Protein AF-A0A2J0MUP8-F1 (afdb_monomer)

pLDDT: mean 80.24, std 12.91, range [43.38, 95.94]

Secondary structure (DSSP, 8-state):
-------HHHHHHHHHHHHHHHHHHHHHHHHHS-TTSHHHHHHHHHS--EEEEETTTEEEEHHHHHHHHHHHHHHHHHS--GGGT----TTSHHHHHHHHHHHHHHHHHHHHHHHHHHHHHHTT----HHHHHHHHHHHHHHHHTTSS-TTHHHHHHHHHHT--HHHHHHH-

Nearest PDB structures (foldseek):
  6yld-assembly1_A  TM=3.021E-01  e=6.131E+00  Trichoplax sp. H2
  3k1s-assembly1_A  TM=3.028E-01  e=6.842E+00  Bacillus anthracis

Foldseek 3Di:
DDDDPDDVVNVVVVVVVVVVCVVVVLLCCPVVHDPPDPVNLVVQVVDFDAPDADVNPDGDGPNNLVLQLLLVLLLLQVPCCVVVPRRQDCVDPVNVVVSVVVSVVSVVVVVVVSVVVVVCVVVVNDQDPVNLVVVLVVVLVVVCVVPVDSVVVLVVSCSSRVHDSVVVSVVD

Mean predicted aligned error: 9.93 Å

Sequence (172 aa):
MKKINIQPKILITGLLVSLAVYLVFSAILVYGFSLENNWLKASVKNIPYPAALINFYHPITFSELQKNLNSVKSFYENQDFSDSGFRVDFSTQDGKKRLKIKEKYLLNKLIENRIIEILAKKRGVEATDATVSQEIEKIKSQSQLFNQEGEGELEKLSQLYGWSVPELKERV

Radius of gyration: 22.22 Å; Cα contacts (8 Å, |Δi|>4): 112; chains: 1; bounding box: 54×37×71 Å

Structure (mmCIF, N/CA/C/O backbone):
data_AF-A0A2J0MUP8-F1
#
_entry.id   AF-A0A2J0MUP8-F1
#
loop_
_atom_site.group_PDB
_atom_site.id
_atom_site.type_symbol
_atom_site.label_atom_id
_atom_site.label_alt_id
_atom_site.label_comp_id
_atom_site.label_asym_id
_atom_site.label_entity_id
_atom_site.label_seq_id
_atom_site.pdbx_PDB_ins_code
_atom_site.Cartn_x
_atom_site.Cartn_y
_atom_site.Cartn_z
_atom_site.occupancy
_atom_site.B_iso_or_equiv
_atom_site.auth_seq_id
_atom_site.auth_comp_id
_atom_site.auth_asym_id
_atom_site.auth_atom_id
_atom_site.pdbx_PDB_model_num
ATOM 1 N N . MET A 1 1 ? 28.378 22.762 -42.603 1.00 47.09 1 MET A N 1
ATOM 2 C CA . MET A 1 1 ? 27.545 22.098 -41.571 1.00 47.09 1 MET A CA 1
ATOM 3 C C . MET A 1 1 ? 26.640 21.079 -42.256 1.00 47.09 1 MET A C 1
ATOM 5 O O . MET A 1 1 ? 25.875 21.461 -43.130 1.00 47.09 1 MET A O 1
ATOM 9 N N . LYS A 1 2 ? 26.787 19.783 -41.954 1.00 51.94 2 LYS A N 1
ATOM 10 C CA . LYS A 1 2 ? 26.076 18.691 -42.645 1.00 51.94 2 LYS A CA 1
ATOM 11 C C . LYS A 1 2 ? 24.693 18.513 -41.999 1.00 51.94 2 LYS A C 1
ATOM 13 O O . LYS A 1 2 ? 24.622 18.115 -40.842 1.00 51.94 2 LYS A O 1
ATOM 18 N N . LYS A 1 3 ? 23.605 18.847 -42.707 1.00 58.53 3 LYS A N 1
ATOM 19 C CA . LYS A 1 3 ? 22.232 18.596 -42.229 1.00 58.53 3 LYS A CA 1
ATOM 20 C C . LYS A 1 3 ? 21.981 17.088 -42.246 1.00 58.53 3 LYS A C 1
ATOM 22 O O . LYS A 1 3 ? 21.918 16.484 -43.314 1.00 58.53 3 LYS A O 1
ATOM 27 N N . ILE A 1 4 ? 21.881 16.480 -41.068 1.00 73.38 4 ILE A N 1
ATOM 28 C CA . ILE A 1 4 ? 21.510 15.072 -40.928 1.00 73.38 4 ILE A CA 1
ATOM 29 C C . ILE A 1 4 ? 20.005 14.983 -41.187 1.00 73.38 4 ILE A C 1
ATOM 31 O O . ILE A 1 4 ? 19.208 15.503 -40.410 1.00 73.38 4 ILE A O 1
ATOM 35 N N . ASN A 1 5 ? 19.618 14.363 -42.300 1.00 72.00 5 ASN A N 1
ATOM 36 C CA . ASN A 1 5 ? 18.217 14.123 -42.628 1.00 72.00 5 ASN A CA 1
ATOM 37 C C . ASN A 1 5 ? 17.754 12.861 -41.885 1.00 72.00 5 ASN A C 1
ATOM 39 O O . ASN A 1 5 ? 17.881 11.747 -42.395 1.00 72.00 5 ASN A O 1
ATOM 43 N N . ILE A 1 6 ? 17.328 13.018 -40.630 1.00 75.31 6 ILE A N 1
ATOM 44 C CA . ILE A 1 6 ? 16.864 11.893 -39.814 1.00 75.31 6 ILE A CA 1
ATOM 45 C C . ILE A 1 6 ? 15.457 11.518 -40.277 1.00 75.31 6 ILE A C 1
ATOM 47 O O . ILE A 1 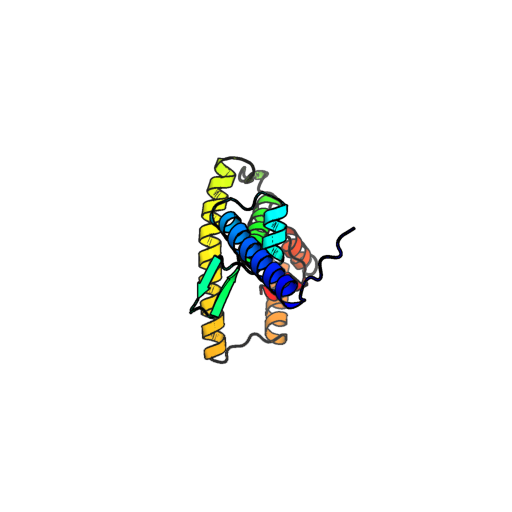6 ? 14.527 12.317 -40.181 1.00 75.31 6 ILE A O 1
ATOM 51 N N . GLN A 1 7 ? 15.291 10.289 -40.769 1.00 79.69 7 GLN A N 1
ATOM 52 C CA . GLN A 1 7 ? 13.970 9.784 -41.129 1.00 79.69 7 GLN A CA 1
ATOM 53 C C . GLN A 1 7 ? 13.091 9.686 -39.870 1.00 79.69 7 GLN A C 1
ATOM 55 O O . GLN A 1 7 ? 13.551 9.155 -38.855 1.00 79.69 7 GLN A O 1
ATOM 60 N N . PRO A 1 8 ? 11.812 10.099 -39.919 1.00 80.69 8 PRO A N 1
ATOM 61 C CA . PRO A 1 8 ? 10.927 10.093 -38.750 1.00 80.69 8 PRO A CA 1
ATOM 62 C C . PRO A 1 8 ? 10.778 8.698 -38.119 1.00 80.69 8 PRO A C 1
ATOM 64 O O . PRO A 1 8 ? 10.637 8.576 -36.906 1.00 80.69 8 PRO A O 1
ATOM 67 N N . LYS A 1 9 ? 10.918 7.628 -38.914 1.00 84.12 9 LYS A N 1
ATOM 68 C CA . LYS A 1 9 ? 10.934 6.237 -38.430 1.00 84.12 9 LYS A CA 1
ATOM 69 C C . LYS A 1 9 ? 12.082 5.950 -37.453 1.00 84.12 9 LYS A C 1
ATOM 71 O O . LYS A 1 9 ? 11.885 5.210 -36.493 1.00 84.12 9 LYS A O 1
ATOM 76 N N . ILE A 1 10 ? 13.257 6.544 -37.667 1.00 87.50 10 ILE A N 1
ATOM 77 C CA . ILE A 1 10 ? 14.431 6.364 -36.798 1.00 87.50 10 ILE A CA 1
ATOM 78 C C . ILE A 1 10 ? 14.193 7.054 -35.450 1.00 87.50 10 ILE A C 1
ATOM 80 O O . ILE A 1 10 ? 14.509 6.481 -34.412 1.00 87.50 10 ILE A O 1
ATOM 84 N N . LEU A 1 11 ? 13.563 8.234 -35.454 1.00 86.38 11 LEU A N 1
ATOM 85 C CA . LEU A 1 11 ? 13.192 8.947 -34.226 1.00 86.38 11 LEU A CA 1
ATOM 86 C C . LEU A 1 11 ? 12.162 8.164 -33.403 1.00 86.38 11 LEU A C 1
ATOM 88 O O . LEU A 1 11 ? 12.350 7.987 -32.203 1.00 86.38 11 LEU A O 1
ATOM 92 N N . ILE A 1 12 ? 11.113 7.643 -34.049 1.00 89.88 12 ILE A N 1
ATOM 93 C CA . ILE A 1 12 ? 10.072 6.848 -33.376 1.00 89.88 12 ILE A CA 1
ATOM 94 C C . ILE A 1 12 ? 10.666 5.563 -32.792 1.00 89.88 12 ILE A C 1
ATOM 96 O O . ILE A 1 12 ? 10.404 5.226 -31.639 1.00 89.88 12 ILE A O 1
ATOM 100 N N . THR A 1 13 ? 11.500 4.863 -33.564 1.00 90.94 13 THR A N 1
ATOM 101 C CA . THR A 1 13 ? 12.142 3.623 -33.102 1.00 90.94 13 THR A CA 1
ATOM 102 C C . THR A 1 13 ? 13.085 3.902 -31.933 1.00 90.94 13 THR A C 1
ATOM 104 O O . THR A 1 13 ? 13.043 3.194 -30.931 1.00 90.94 13 THR A O 1
ATOM 107 N N . GLY A 1 14 ? 13.886 4.970 -32.013 1.00 92.38 14 GLY A N 1
ATOM 108 C CA . GLY A 1 14 ? 14.758 5.394 -30.919 1.00 92.38 14 GLY A CA 1
ATOM 109 C C . GLY A 1 14 ? 13.984 5.732 -29.642 1.00 92.38 14 GLY A C 1
ATOM 110 O O . GLY A 1 14 ? 14.379 5.303 -28.559 1.00 92.38 14 GLY A O 1
ATOM 111 N N . LEU A 1 15 ? 12.849 6.427 -29.766 1.00 92.69 15 LEU A N 1
ATOM 112 C CA . LEU A 1 15 ? 11.976 6.745 -28.635 1.00 92.69 15 LEU A CA 1
ATOM 113 C C . LEU A 1 15 ? 11.392 5.479 -27.990 1.00 92.69 15 LEU A C 1
ATOM 115 O O . LEU A 1 15 ? 11.433 5.346 -26.769 1.00 92.69 15 LEU A O 1
ATOM 119 N N . LEU A 1 16 ? 10.895 4.532 -28.793 1.00 92.69 16 LEU A N 1
ATOM 120 C CA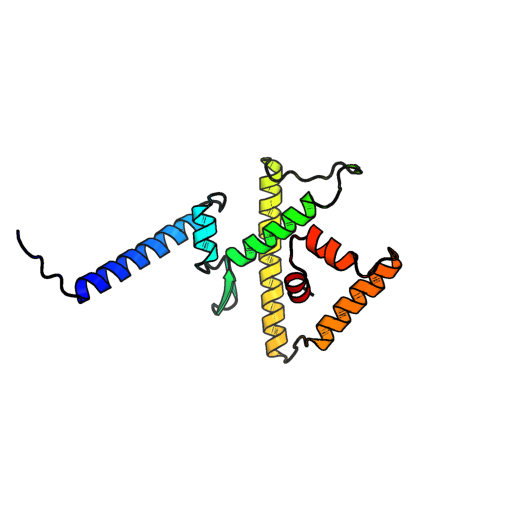 . LEU A 1 16 ? 10.345 3.266 -28.295 1.00 92.69 16 LEU A CA 1
ATOM 121 C C . LEU A 1 16 ? 11.400 2.422 -27.574 1.00 92.69 16 LEU A C 1
ATOM 123 O O . LEU A 1 16 ? 11.128 1.891 -26.499 1.00 92.69 16 LEU A O 1
ATOM 127 N N . VAL A 1 17 ? 12.611 2.327 -28.130 1.00 94.62 17 VAL A N 1
ATOM 128 C CA . VAL A 1 17 ? 13.721 1.603 -27.493 1.00 94.62 17 VAL A CA 1
ATOM 129 C C . VAL A 1 17 ? 14.118 2.277 -26.181 1.00 94.62 17 VAL A C 1
ATOM 131 O O . VAL A 1 17 ? 14.269 1.598 -25.170 1.00 94.62 17 VAL A O 1
ATOM 134 N N . SER A 1 18 ? 14.231 3.608 -26.163 1.00 92.31 18 SER A N 1
ATOM 135 C CA . SER A 1 18 ? 14.539 4.358 -24.942 1.00 92.31 18 SER A CA 1
ATOM 136 C C . SER A 1 18 ? 13.478 4.145 -23.857 1.00 92.31 18 SER A C 1
ATOM 138 O O . SER A 1 18 ? 13.828 3.896 -22.702 1.00 92.31 18 SER A O 1
ATOM 140 N N . LEU A 1 19 ? 12.196 4.159 -24.231 1.00 91.50 19 LEU A N 1
ATOM 141 C CA . LEU A 1 19 ? 11.092 3.879 -23.317 1.00 91.50 19 LEU A CA 1
ATOM 142 C C . LEU A 1 19 ? 11.155 2.444 -22.776 1.00 91.50 19 LEU A C 1
ATOM 144 O O . LEU A 1 19 ? 11.023 2.242 -21.572 1.00 91.50 19 LEU A O 1
ATOM 148 N N . ALA A 1 20 ? 11.406 1.452 -23.633 1.00 91.38 20 ALA A N 1
ATOM 149 C CA . ALA A 1 20 ? 11.533 0.058 -23.216 1.00 91.38 20 ALA A CA 1
ATOM 150 C C . ALA A 1 20 ? 12.697 -0.142 -22.230 1.00 91.38 20 ALA A C 1
ATOM 152 O O . ALA A 1 20 ? 12.525 -0.783 -21.194 1.00 91.38 20 ALA A O 1
ATOM 153 N N . VAL A 1 21 ? 13.858 0.463 -22.505 1.00 92.81 21 VAL A N 1
ATOM 154 C CA . VAL A 1 21 ? 15.015 0.436 -21.597 1.00 92.81 21 VAL A CA 1
ATOM 155 C C . VAL A 1 21 ? 14.666 1.078 -20.256 1.00 92.81 21 VAL A C 1
ATOM 157 O O . VAL A 1 21 ? 14.981 0.508 -19.214 1.00 92.81 21 VAL A O 1
ATOM 160 N N . TYR A 1 22 ? 13.974 2.220 -20.258 1.00 88.62 22 TYR A N 1
ATOM 161 C CA . TYR A 1 22 ? 13.533 2.882 -19.030 1.00 88.62 22 TYR A CA 1
ATOM 162 C C . TYR A 1 22 ? 12.577 2.007 -18.202 1.00 88.62 22 TYR A C 1
ATOM 164 O O . TYR A 1 22 ? 12.744 1.905 -16.984 1.00 88.62 22 TYR A O 1
ATOM 172 N N . LEU A 1 23 ? 11.615 1.332 -18.840 1.00 88.94 23 LEU A N 1
ATOM 173 C CA . LEU A 1 23 ? 10.684 0.423 -18.162 1.00 88.94 23 LEU A CA 1
ATOM 174 C C . LEU A 1 23 ? 11.403 -0.785 -17.550 1.00 88.94 23 LEU A C 1
ATOM 176 O O . LEU A 1 23 ? 11.179 -1.104 -16.386 1.00 88.94 23 LEU A O 1
ATOM 180 N N . VAL A 1 24 ? 12.309 -1.425 -18.294 1.00 88.44 24 VAL A N 1
ATOM 181 C CA . VAL A 1 24 ? 13.091 -2.565 -17.784 1.00 88.44 24 VAL A CA 1
ATOM 182 C C . VAL A 1 24 ? 13.998 -2.128 -16.635 1.00 88.44 24 VAL A C 1
ATOM 184 O O . VAL A 1 24 ? 14.029 -2.772 -15.588 1.00 88.44 24 VAL A O 1
ATOM 187 N N . PHE A 1 25 ? 14.706 -1.011 -16.798 1.00 87.94 25 PHE A N 1
ATOM 188 C CA . PHE A 1 25 ? 15.602 -0.485 -15.775 1.00 87.94 25 PHE A CA 1
ATOM 189 C C . PHE A 1 25 ? 14.851 -0.116 -14.490 1.00 87.94 25 PHE A C 1
ATOM 191 O O . PHE A 1 25 ? 15.264 -0.497 -13.396 1.00 87.94 25 PHE A O 1
ATOM 198 N N . SER A 1 26 ? 13.718 0.580 -14.606 1.00 84.00 26 SER A N 1
ATOM 199 C CA . SER A 1 26 ? 12.905 0.927 -13.439 1.00 84.00 26 SER A CA 1
ATOM 200 C C . SER A 1 26 ? 12.255 -0.301 -12.800 1.00 84.00 26 SER A C 1
ATOM 202 O O . SER A 1 26 ? 12.243 -0.376 -11.576 1.00 84.00 26 SER A O 1
ATOM 204 N N . ALA A 1 27 ? 11.822 -1.305 -13.572 1.00 83.56 27 ALA A N 1
ATOM 205 C CA . ALA A 1 27 ? 11.365 -2.578 -13.019 1.00 83.56 27 ALA A CA 1
ATOM 206 C C . ALA A 1 27 ? 12.461 -3.251 -12.176 1.00 83.56 27 ALA A C 1
ATOM 208 O O . ALA A 1 27 ? 12.217 -3.575 -11.016 1.00 83.56 27 ALA A O 1
ATOM 209 N N . ILE A 1 28 ? 13.686 -3.389 -12.702 1.00 85.44 28 ILE A N 1
ATOM 210 C CA . ILE A 1 28 ? 14.820 -3.970 -11.956 1.00 85.44 28 ILE A CA 1
ATOM 211 C C . ILE A 1 28 ? 15.019 -3.251 -10.621 1.00 85.44 28 ILE A C 1
ATOM 213 O O . ILE A 1 28 ? 15.202 -3.896 -9.591 1.00 85.44 28 ILE A O 1
ATOM 217 N N . LEU A 1 29 ? 14.945 -1.922 -10.619 1.00 84.25 29 LEU A N 1
ATOM 218 C CA . LEU A 1 29 ? 15.112 -1.151 -9.395 1.00 84.25 29 LEU A CA 1
ATOM 219 C C . LEU A 1 29 ? 13.945 -1.315 -8.414 1.00 84.25 29 LEU A C 1
ATOM 221 O O . LEU A 1 29 ? 14.183 -1.362 -7.212 1.00 84.25 29 LEU A O 1
ATOM 225 N N . VAL A 1 30 ? 12.709 -1.443 -8.897 1.00 83.06 30 VAL A N 1
ATOM 226 C CA . VAL A 1 30 ? 11.524 -1.663 -8.050 1.00 83.06 30 VAL A CA 1
ATOM 227 C C . VAL A 1 30 ? 11.549 -3.037 -7.378 1.00 83.06 30 VAL A C 1
ATOM 229 O O . VAL A 1 30 ? 11.224 -3.134 -6.198 1.00 83.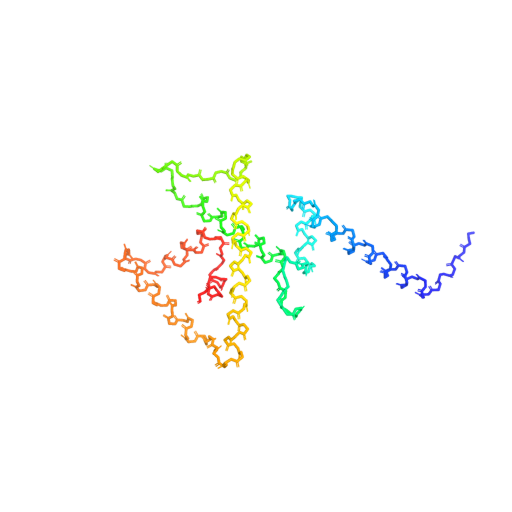06 30 VAL A O 1
ATOM 232 N N . TYR A 1 31 ? 11.944 -4.092 -8.097 1.00 83.06 31 TYR A N 1
ATOM 233 C CA . TYR A 1 31 ? 11.983 -5.453 -7.543 1.00 83.06 31 TYR A CA 1
ATOM 234 C C . TYR A 1 31 ? 13.283 -5.766 -6.790 1.00 83.06 31 TYR A C 1
ATOM 236 O O . TYR A 1 31 ? 13.277 -6.591 -5.878 1.00 83.06 31 TYR A O 1
ATOM 244 N N . GLY A 1 32 ? 14.397 -5.140 -7.175 1.00 77.69 32 GLY A N 1
ATOM 245 C CA . GLY A 1 32 ? 15.720 -5.405 -6.607 1.00 77.69 32 GLY A CA 1
ATOM 246 C C . GLY A 1 32 ? 16.094 -4.521 -5.418 1.00 77.69 32 GLY A C 1
ATOM 247 O O . GLY A 1 32 ? 16.902 -4.938 -4.590 1.00 77.69 32 GLY A O 1
ATOM 248 N N . PHE A 1 33 ? 15.523 -3.316 -5.305 1.00 75.19 33 PHE A N 1
ATOM 249 C CA . PHE A 1 33 ? 15.892 -2.341 -4.276 1.00 75.19 33 PHE A CA 1
ATOM 250 C C . PHE A 1 33 ? 14.680 -1.851 -3.482 1.00 75.19 33 PHE A C 1
ATOM 252 O O . PHE A 1 33 ? 13.546 -1.824 -3.955 1.00 75.19 33 PHE A O 1
ATOM 259 N N . SER A 1 34 ? 14.917 -1.437 -2.236 1.00 66.69 34 SER A N 1
ATOM 260 C CA . SER A 1 34 ? 13.882 -0.828 -1.407 1.00 66.69 34 SER A CA 1
ATOM 261 C C . SER A 1 34 ? 13.455 0.531 -1.976 1.00 66.69 34 SER A C 1
ATOM 263 O O . SER A 1 34 ? 14.279 1.356 -2.374 1.00 66.69 34 SER A O 1
ATOM 265 N N . LEU A 1 35 ? 12.145 0.804 -1.958 1.00 66.50 35 LEU A N 1
ATOM 266 C CA . LEU A 1 35 ? 11.537 2.064 -2.412 1.00 66.50 35 LEU A CA 1
ATOM 267 C C . LEU A 1 35 ? 11.833 3.260 -1.481 1.00 66.50 35 LEU A C 1
ATOM 269 O O . LEU A 1 35 ? 10.986 4.133 -1.310 1.00 66.50 35 LEU A O 1
ATOM 273 N N . GLU A 1 36 ? 12.998 3.318 -0.832 1.00 67.06 36 GLU A N 1
ATOM 274 C CA . GLU A 1 36 ? 13.369 4.446 0.034 1.00 67.06 36 GLU A CA 1
ATOM 275 C C . GLU A 1 36 ? 13.677 5.708 -0.799 1.00 67.06 36 GLU A C 1
ATOM 277 O O . GLU A 1 36 ? 13.352 6.819 -0.376 1.00 67.06 36 GLU A O 1
ATOM 282 N N . ASN A 1 37 ? 14.173 5.534 -2.029 1.00 68.69 37 ASN A N 1
ATOM 283 C CA . ASN A 1 37 ? 14.552 6.613 -2.943 1.00 68.69 37 ASN A CA 1
ATOM 284 C C . ASN A 1 37 ? 13.345 7.352 -3.552 1.00 68.69 37 ASN A C 1
ATOM 286 O O . ASN A 1 37 ? 12.454 6.745 -4.150 1.00 68.69 37 ASN A O 1
ATOM 290 N N . ASN A 1 38 ? 13.360 8.689 -3.500 1.00 73.00 38 ASN A N 1
ATOM 291 C CA . ASN A 1 38 ? 12.261 9.537 -3.988 1.00 73.00 38 ASN A CA 1
ATOM 292 C C . ASN A 1 38 ? 11.975 9.382 -5.494 1.00 73.00 38 ASN A C 1
ATOM 294 O O . ASN A 1 38 ? 10.814 9.397 -5.899 1.00 73.00 38 ASN A O 1
ATOM 298 N N . TRP A 1 39 ? 13.003 9.173 -6.324 1.00 69.06 39 TRP A N 1
ATOM 299 C CA . TRP A 1 39 ? 12.830 8.944 -7.767 1.00 69.06 39 TRP A CA 1
ATOM 300 C C . TRP A 1 39 ? 12.128 7.610 -8.078 1.00 69.06 39 TRP A C 1
ATOM 302 O O . TRP A 1 39 ? 11.273 7.537 -8.964 1.00 69.06 39 TRP A O 1
ATOM 312 N N . LEU A 1 40 ? 12.427 6.565 -7.300 1.00 73.31 40 LEU A N 1
ATOM 313 C CA . LEU A 1 40 ? 11.765 5.262 -7.400 1.00 73.31 40 LEU A CA 1
ATOM 314 C C . LEU A 1 40 ? 10.294 5.357 -6.983 1.00 73.31 40 LEU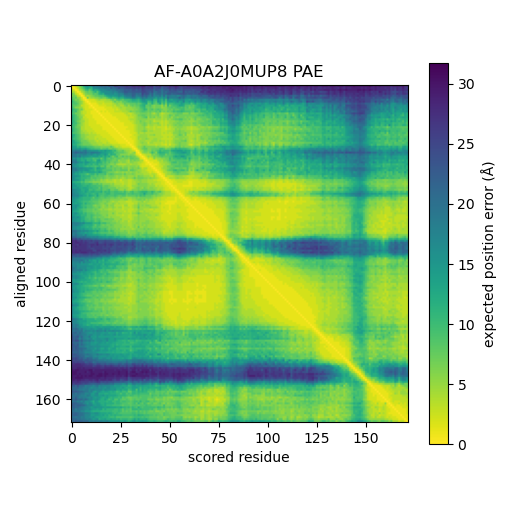 A C 1
ATOM 316 O O . LEU A 1 40 ? 9.427 4.876 -7.709 1.00 73.31 40 LEU A O 1
ATOM 320 N N . LYS A 1 41 ? 9.999 6.065 -5.885 1.00 73.75 41 LYS A N 1
ATOM 321 C CA . LYS A 1 41 ? 8.616 6.348 -5.459 1.00 73.75 41 LYS A CA 1
ATOM 322 C C . LYS A 1 41 ? 7.820 7.087 -6.540 1.00 73.75 41 LYS A C 1
ATOM 324 O O . LYS A 1 41 ? 6.678 6.729 -6.812 1.00 73.75 41 LYS A O 1
ATOM 329 N N . ALA A 1 42 ? 8.421 8.090 -7.184 1.00 75.81 42 ALA A N 1
ATOM 330 C CA . ALA A 1 42 ? 7.776 8.835 -8.267 1.00 75.81 42 ALA A CA 1
ATOM 331 C C . ALA A 1 42 ? 7.503 7.957 -9.501 1.00 75.81 42 ALA A C 1
ATOM 333 O O . ALA A 1 42 ? 6.432 8.049 -10.097 1.00 75.81 42 ALA A O 1
ATOM 334 N N . SER A 1 43 ? 8.437 7.068 -9.850 1.00 73.38 43 SER A N 1
ATOM 335 C CA . SER A 1 43 ? 8.286 6.158 -10.994 1.00 73.38 43 SER A CA 1
ATOM 336 C C . SER A 1 43 ? 7.166 5.133 -10.765 1.00 73.38 43 SER A C 1
ATOM 338 O O . SER A 1 43 ? 6.331 4.925 -11.642 1.00 73.38 43 SER A O 1
ATOM 340 N N . VAL A 1 44 ? 7.083 4.557 -9.560 1.00 76.31 44 VAL A N 1
ATOM 341 C CA . VAL A 1 44 ? 6.031 3.594 -9.168 1.00 76.31 44 VAL A CA 1
ATOM 342 C C . VAL A 1 44 ? 4.652 4.247 -9.036 1.00 76.31 44 VAL A C 1
ATOM 344 O O . VAL A 1 44 ? 3.637 3.576 -9.189 1.00 76.31 44 VAL A O 1
ATOM 347 N N . LYS A 1 45 ? 4.586 5.558 -8.779 1.00 77.75 45 LYS A N 1
ATOM 348 C CA . LYS A 1 45 ? 3.313 6.293 -8.754 1.00 77.75 45 LYS A CA 1
ATOM 349 C C . LYS A 1 45 ? 2.645 6.338 -10.132 1.00 77.75 45 LYS A C 1
ATOM 351 O O . LYS A 1 45 ? 1.425 6.262 -10.210 1.00 77.75 45 LYS A O 1
ATOM 356 N N . ASN A 1 46 ? 3.436 6.473 -11.195 1.00 79.62 46 ASN A N 1
ATOM 357 C CA . ASN A 1 46 ? 2.921 6.660 -12.554 1.00 79.62 46 ASN A CA 1
ATOM 358 C C . ASN A 1 46 ? 2.854 5.355 -13.351 1.00 79.62 46 ASN A C 1
ATOM 360 O O . ASN A 1 46 ? 2.056 5.247 -14.279 1.00 79.62 46 ASN A O 1
ATOM 364 N N . ILE A 1 47 ? 3.693 4.375 -13.011 1.00 82.75 47 ILE A N 1
ATOM 365 C CA . ILE A 1 47 ? 3.752 3.092 -13.708 1.00 82.75 47 ILE A CA 1
ATOM 366 C C . ILE A 1 47 ? 3.225 2.001 -12.771 1.00 82.75 47 ILE A C 1
ATOM 368 O O . ILE A 1 47 ? 3.827 1.766 -11.719 1.00 82.75 47 ILE A O 1
ATOM 372 N N . PRO A 1 48 ? 2.127 1.311 -13.135 1.00 82.81 48 PRO A N 1
ATOM 373 C CA . PRO A 1 48 ? 1.472 0.327 -12.280 1.00 82.81 48 PRO A CA 1
ATOM 374 C C . PRO A 1 48 ? 2.239 -1.003 -12.273 1.00 82.81 48 PRO A C 1
ATOM 376 O O . PRO A 1 48 ? 1.782 -2.012 -12.807 1.00 82.81 48 PRO A O 1
ATOM 379 N N . TYR A 1 49 ? 3.423 -1.016 -11.662 1.00 87.88 49 TYR A N 1
ATOM 380 C CA . TYR A 1 49 ? 4.195 -2.242 -11.480 1.00 87.88 49 TYR A CA 1
ATOM 381 C C . TYR A 1 49 ? 3.437 -3.220 -10.564 1.00 87.88 49 TYR A C 1
ATOM 383 O O . TYR A 1 49 ? 3.073 -2.831 -9.447 1.00 87.88 49 TYR A O 1
ATOM 391 N N . PRO A 1 50 ? 3.181 -4.470 -10.995 1.00 90.06 50 PRO A N 1
ATOM 392 C CA . PRO A 1 50 ? 2.434 -5.437 -10.196 1.00 90.06 50 PRO A CA 1
ATOM 393 C C . PRO A 1 50 ? 3.291 -6.008 -9.056 1.00 90.06 50 PRO A C 1
ATOM 395 O O . PRO A 1 50 ? 4.326 -6.617 -9.288 1.00 90.06 50 PRO A O 1
ATOM 398 N N . ALA A 1 51 ? 2.833 -5.863 -7.815 1.00 90.00 51 ALA A N 1
ATOM 399 C CA . ALA A 1 51 ? 3.377 -6.560 -6.650 1.00 90.00 51 ALA A CA 1
ATOM 400 C C . ALA A 1 51 ? 2.859 -8.007 -6.550 1.00 90.00 51 ALA A C 1
ATOM 402 O O . ALA A 1 51 ? 3.579 -8.898 -6.108 1.00 90.00 51 ALA A O 1
ATOM 403 N N . ALA A 1 52 ? 1.618 -8.246 -6.983 1.00 91.19 52 ALA A N 1
ATOM 404 C CA . ALA A 1 52 ? 1.036 -9.577 -7.134 1.00 91.19 52 ALA A CA 1
ATOM 405 C C . ALA A 1 52 ? 0.049 -9.605 -8.309 1.00 91.19 52 ALA A C 1
ATOM 407 O O . ALA A 1 52 ? -0.510 -8.576 -8.689 1.00 91.19 52 ALA A O 1
ATOM 408 N N . LEU A 1 53 ? -0.174 -10.791 -8.878 1.00 92.00 53 LEU A N 1
ATOM 409 C CA . LEU A 1 53 ? -1.104 -11.013 -9.985 1.00 92.00 53 LEU A CA 1
ATOM 410 C C . LEU A 1 53 ? -2.112 -12.098 -9.611 1.00 92.00 53 LEU A C 1
ATOM 412 O O . LEU A 1 53 ? -1.724 -13.211 -9.264 1.00 92.00 53 LEU A O 1
ATOM 416 N N . ILE A 1 54 ? -3.402 -11.785 -9.737 1.00 91.88 54 ILE A N 1
ATOM 417 C CA . ILE A 1 54 ? -4.500 -12.744 -9.571 1.00 91.88 54 ILE A CA 1
ATOM 418 C C . ILE A 1 54 ? -5.113 -12.993 -10.950 1.00 91.88 54 ILE A C 1
ATOM 420 O O . ILE A 1 54 ? -5.586 -12.061 -11.603 1.00 91.88 54 ILE A O 1
ATOM 424 N N . ASN A 1 55 ? -5.075 -14.246 -11.414 1.00 85.56 55 ASN A N 1
ATOM 425 C CA . ASN A 1 55 ? -5.562 -14.665 -12.738 1.00 85.56 55 ASN A CA 1
ATOM 426 C C . ASN A 1 55 ? -5.059 -13.787 -13.905 1.00 85.56 55 ASN A C 1
ATOM 428 O O . ASN A 1 55 ? -5.797 -13.565 -14.857 1.00 85.56 55 ASN A O 1
ATOM 432 N N . PHE A 1 56 ? -3.826 -13.268 -13.823 1.00 81.69 56 PHE A N 1
ATOM 433 C CA . PHE A 1 56 ? -3.160 -12.380 -14.800 1.00 81.69 56 PHE A CA 1
ATOM 434 C C . PHE A 1 56 ? -3.792 -10.996 -15.040 1.00 81.69 56 PHE A C 1
ATOM 436 O O . PHE A 1 56 ? -3.060 -10.053 -15.327 1.00 81.69 56 PHE A O 1
ATOM 443 N N . TYR A 1 57 ? -5.108 -10.843 -14.893 1.00 86.38 57 T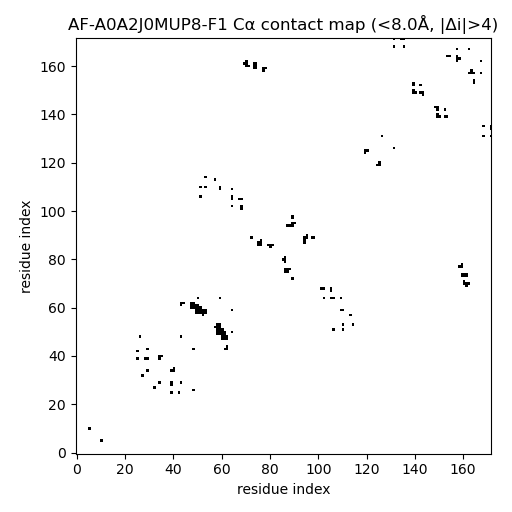YR A N 1
ATOM 444 C CA . TYR A 1 57 ? -5.834 -9.609 -15.216 1.00 86.38 57 TYR A CA 1
ATOM 445 C C . TYR A 1 57 ? -6.168 -8.738 -14.001 1.00 86.38 57 TYR A C 1
ATOM 447 O O . TYR A 1 57 ? -6.618 -7.606 -14.165 1.00 86.38 57 TYR A O 1
ATOM 455 N N . HIS A 1 58 ? -5.932 -9.231 -12.784 1.00 89.62 58 HIS A N 1
ATOM 456 C CA . HIS A 1 58 ? -6.196 -8.486 -11.555 1.00 89.62 58 HIS A CA 1
ATOM 457 C C . HIS A 1 58 ? -4.890 -8.251 -10.784 1.00 89.62 58 HIS A C 1
ATOM 459 O O . HIS A 1 58 ? -4.575 -8.999 -9.853 1.00 89.62 58 HIS A O 1
ATOM 465 N N . PRO A 1 59 ? -4.092 -7.244 -11.184 1.00 92.38 59 PRO A N 1
ATOM 466 C CA . PRO A 1 59 ? -2.872 -6.892 -10.479 1.00 92.38 59 PRO A CA 1
ATOM 467 C C . PRO A 1 59 ? -3.178 -6.167 -9.168 1.00 92.38 59 PRO A C 1
ATOM 469 O O . PRO A 1 59 ? -4.067 -5.315 -9.095 1.00 92.38 59 PRO A O 1
ATOM 472 N N . ILE A 1 60 ? -2.373 -6.461 -8.154 1.00 92.56 60 ILE A N 1
ATOM 473 C CA . ILE A 1 60 ? -2.165 -5.591 -6.995 1.00 92.56 60 ILE A CA 1
ATOM 474 C C . ILE A 1 60 ? -0.852 -4.878 -7.250 1.00 92.56 60 ILE A C 1
ATOM 476 O O . ILE A 1 60 ? 0.165 -5.532 -7.475 1.00 92.56 60 ILE A O 1
ATOM 480 N N . THR A 1 61 ? -0.867 -3.550 -7.274 1.00 91.94 61 THR A N 1
ATOM 481 C CA . THR A 1 61 ? 0.314 -2.765 -7.662 1.00 91.94 61 THR A CA 1
ATOM 482 C C . THR A 1 61 ? 1.206 -2.445 -6.465 1.00 91.94 61 THR A C 1
ATOM 484 O O . THR A 1 61 ? 0.745 -2.383 -5.325 1.00 91.94 61 THR A O 1
ATOM 487 N N . PHE A 1 62 ? 2.490 -2.174 -6.709 1.00 88.88 62 PHE A N 1
ATOM 488 C CA . PHE A 1 62 ? 3.383 -1.659 -5.664 1.00 88.88 62 PHE A CA 1
ATOM 489 C C . PHE A 1 62 ? 2.917 -0.316 -5.106 1.00 88.88 62 PHE A C 1
ATOM 491 O O . PHE A 1 62 ? 3.089 -0.064 -3.917 1.00 88.88 62 PHE A O 1
ATOM 498 N N . SER A 1 63 ? 2.309 0.532 -5.940 1.00 88.00 63 SER A N 1
ATOM 499 C CA . SER A 1 63 ? 1.743 1.806 -5.491 1.00 88.00 63 SER A CA 1
ATOM 500 C C . SER A 1 63 ? 0.622 1.584 -4.471 1.00 88.00 63 SER A C 1
ATOM 502 O O . SER A 1 63 ? 0.631 2.189 -3.400 1.00 88.00 63 SER A O 1
ATOM 504 N N . GLU A 1 64 ? -0.291 0.650 -4.755 1.00 90.62 64 GLU A N 1
ATOM 505 C CA . GLU A 1 64 ? -1.365 0.249 -3.843 1.00 90.62 64 GLU A CA 1
ATOM 506 C C . GLU A 1 64 ? -0.805 -0.324 -2.536 1.00 90.62 64 GLU A C 1
ATOM 508 O O . GLU A 1 64 ? -1.190 0.120 -1.451 1.00 90.62 64 GLU A O 1
ATOM 513 N N . LEU A 1 65 ? 0.151 -1.256 -2.620 1.00 91.00 65 LEU A N 1
ATOM 514 C CA . LEU A 1 65 ? 0.805 -1.830 -1.443 1.00 91.00 65 LEU A CA 1
ATOM 515 C C . LEU A 1 65 ? 1.480 -0.746 -0.593 1.00 91.00 65 LEU A C 1
ATOM 517 O O . LEU A 1 65 ? 1.289 -0.709 0.620 1.00 91.00 65 LEU A O 1
ATOM 521 N N . GLN A 1 66 ? 2.224 0.168 -1.219 1.00 88.56 66 GLN A N 1
ATOM 522 C CA . GLN A 1 66 ? 2.935 1.236 -0.522 1.00 88.56 66 GLN A CA 1
ATOM 523 C C . GLN A 1 66 ? 1.977 2.250 0.114 1.00 88.56 66 GLN A C 1
ATOM 525 O O . GLN A 1 66 ? 2.211 2.664 1.249 1.00 88.56 66 GLN A O 1
ATOM 530 N N . LYS A 1 67 ? 0.880 2.611 -0.567 1.00 89.19 67 LYS A N 1
ATOM 531 C CA . LYS A 1 67 ? -0.170 3.480 -0.014 1.00 89.19 67 LYS A CA 1
ATOM 532 C C . LYS A 1 67 ? -0.763 2.871 1.256 1.00 89.19 67 LYS A C 1
ATOM 534 O O . LYS A 1 67 ? -0.811 3.532 2.285 1.00 89.19 67 LYS A O 1
ATOM 539 N N . ASN A 1 68 ? -1.134 1.592 1.207 1.00 90.81 68 ASN A N 1
ATOM 540 C CA . ASN A 1 68 ? -1.674 0.882 2.365 1.00 90.81 68 ASN A CA 1
ATOM 541 C C . ASN A 1 68 ? -0.637 0.708 3.487 1.00 90.81 68 ASN A C 1
ATOM 543 O O . ASN A 1 68 ? -0.965 0.847 4.663 1.00 90.81 68 ASN A O 1
ATOM 547 N N . LEU A 1 69 ? 0.624 0.438 3.140 1.00 90.62 69 LEU A N 1
ATOM 548 C CA . LEU A 1 69 ? 1.698 0.298 4.120 1.00 90.62 69 LEU A CA 1
ATOM 549 C C . LEU A 1 69 ? 1.971 1.621 4.844 1.00 90.62 69 LEU A C 1
ATOM 551 O O . LEU A 1 69 ? 2.257 1.608 6.038 1.00 90.62 69 LEU A O 1
ATOM 555 N N . ASN A 1 70 ? 1.856 2.755 4.150 1.00 89.50 70 ASN A N 1
ATOM 556 C CA . ASN A 1 70 ? 1.955 4.072 4.774 1.00 89.50 70 ASN A CA 1
ATOM 557 C C . ASN A 1 70 ? 0.822 4.301 5.776 1.00 89.50 70 ASN A C 1
ATOM 559 O O . ASN A 1 70 ? 1.098 4.771 6.868 1.00 89.50 70 ASN A O 1
ATOM 563 N N . SER A 1 71 ? -0.406 3.886 5.473 1.00 87.88 71 SER A N 1
ATOM 564 C CA . SER A 1 71 ? -1.523 3.994 6.421 1.00 87.88 71 SER A CA 1
ATOM 565 C C . SER A 1 71 ? -1.340 3.126 7.658 1.00 87.88 71 SER A C 1
ATOM 567 O O . SER A 1 71 ? -1.668 3.545 8.763 1.00 87.88 71 SER A O 1
ATOM 569 N N . VAL A 1 72 ? -0.746 1.939 7.498 1.00 87.38 72 VAL A N 1
ATOM 570 C CA . VAL A 1 72 ? -0.335 1.110 8.640 1.00 87.38 72 VAL A CA 1
ATOM 571 C C . VAL A 1 72 ? 0.713 1.838 9.485 1.00 87.38 72 VAL A C 1
ATOM 573 O O . VAL A 1 72 ? 0.617 1.812 10.708 1.00 87.38 72 VAL A O 1
ATOM 576 N N . LYS A 1 73 ? 1.698 2.502 8.865 1.00 87.00 73 LYS A N 1
ATOM 577 C CA . LYS A 1 73 ? 2.682 3.305 9.609 1.00 87.00 73 LYS A CA 1
ATOM 578 C C . LYS A 1 73 ? 2.020 4.455 10.351 1.00 87.00 73 LYS A C 1
ATOM 580 O O . LYS A 1 73 ? 2.209 4.546 11.556 1.00 87.00 73 LYS A O 1
ATOM 585 N N . SER A 1 74 ? 1.213 5.258 9.655 1.00 84.62 74 SER A N 1
ATOM 586 C CA . SER A 1 74 ? 0.480 6.382 10.239 1.00 84.62 74 SER A CA 1
ATOM 587 C C . SER A 1 74 ? -0.350 5.934 11.431 1.00 84.62 74 SER A C 1
ATOM 589 O O . SER A 1 74 ? -0.267 6.554 12.480 1.00 84.62 74 SER A O 1
ATOM 591 N N . PHE A 1 75 ? -1.036 4.794 11.329 1.00 83.44 75 PHE A N 1
ATOM 592 C CA . PHE A 1 75 ? -1.800 4.240 12.441 1.00 83.44 75 PHE A CA 1
ATOM 593 C C . PHE A 1 75 ? -0.929 3.978 13.680 1.00 83.44 75 PHE A C 1
ATOM 595 O O . PHE A 1 75 ? -1.258 4.432 14.770 1.00 83.44 75 PHE A O 1
ATOM 602 N N . TYR A 1 76 ? 0.209 3.294 13.525 1.00 79.06 76 TYR A N 1
ATOM 603 C CA . TYR A 1 76 ? 1.110 3.002 14.649 1.00 79.06 76 TYR A CA 1
ATOM 604 C C . TYR A 1 76 ? 1.882 4.227 15.166 1.00 79.06 76 TYR A C 1
ATOM 606 O O . TYR A 1 76 ? 2.315 4.222 16.317 1.00 79.06 76 TYR A O 1
ATOM 614 N N . GLU A 1 77 ? 2.095 5.241 14.328 1.00 78.19 77 GLU A N 1
ATOM 615 C CA . GLU A 1 77 ? 2.796 6.479 14.686 1.00 78.19 77 GLU A CA 1
ATOM 616 C C . GLU A 1 77 ? 1.872 7.504 15.362 1.00 78.19 77 GLU A C 1
ATOM 618 O O . GLU A 1 77 ? 2.326 8.218 16.257 1.00 78.19 77 GLU A O 1
ATOM 623 N N . ASN A 1 78 ? 0.599 7.559 14.953 1.00 74.50 78 ASN A N 1
ATOM 624 C CA . ASN A 1 78 ? -0.411 8.498 15.451 1.00 74.50 78 ASN A CA 1
ATOM 625 C C . ASN A 1 78 ? -1.198 7.957 16.649 1.00 74.50 78 ASN A C 1
ATOM 627 O O . ASN A 1 78 ? -1.796 8.736 17.387 1.00 74.50 78 ASN A O 1
ATOM 631 N N . GLN A 1 79 ? -1.234 6.638 16.848 1.00 68.44 79 GLN A N 1
ATOM 632 C CA . GLN A 1 79 ? -1.834 6.062 18.042 1.00 68.44 79 GLN A CA 1
ATOM 633 C C . GLN A 1 79 ? -0.897 6.285 19.232 1.00 68.44 79 GLN A C 1
ATOM 635 O O . GLN A 1 79 ? 0.264 5.867 19.213 1.00 68.44 79 GLN A O 1
ATOM 640 N N . ASP A 1 80 ? -1.405 6.959 20.266 1.00 56.59 80 ASP A N 1
ATOM 641 C CA . ASP A 1 80 ? -0.631 7.338 21.446 1.00 56.59 80 ASP A CA 1
ATOM 642 C C . ASP A 1 80 ? -0.377 6.116 22.347 1.00 56.59 80 ASP A C 1
ATOM 644 O O . ASP A 1 80 ? -0.987 5.905 23.388 1.00 56.59 80 ASP A O 1
ATOM 648 N N . PHE A 1 81 ? 0.517 5.235 21.898 1.00 55.81 81 PHE A N 1
ATOM 649 C CA . PHE A 1 81 ? 1.016 4.090 22.662 1.00 55.81 81 PHE A CA 1
ATOM 650 C C . PHE A 1 81 ? 2.132 4.476 23.644 1.00 55.81 81 PHE A C 1
ATOM 652 O O . PHE A 1 81 ? 2.819 3.596 24.175 1.00 55.81 81 PHE A O 1
ATOM 659 N N . SER A 1 82 ? 2.367 5.776 23.837 1.00 49.53 82 SER A N 1
ATOM 660 C CA . SER A 1 82 ? 3.420 6.322 24.695 1.00 49.53 82 SER A CA 1
ATOM 661 C C . SER A 1 82 ? 3.261 5.852 26.145 1.00 49.53 82 SER A C 1
ATOM 663 O O . SER A 1 82 ? 4.232 5.360 26.719 1.00 49.53 82 SER A O 1
ATOM 665 N N . ASP A 1 83 ? 2.033 5.827 26.665 1.00 52.88 83 ASP A N 1
ATOM 666 C CA . ASP A 1 83 ? 1.715 5.335 28.015 1.00 52.88 83 ASP A CA 1
ATOM 667 C C . ASP A 1 83 ? 1.924 3.820 28.193 1.00 52.88 83 ASP A C 1
ATOM 669 O O . ASP A 1 83 ? 2.036 3.321 29.310 1.00 52.88 83 ASP A O 1
ATOM 673 N N . SER A 1 84 ? 2.001 3.063 27.093 1.00 57.12 84 SER A N 1
ATOM 674 C CA . SER A 1 84 ? 2.179 1.603 27.106 1.00 57.12 84 SER A CA 1
ATOM 675 C C . SER A 1 84 ? 3.576 1.153 26.648 1.00 57.12 84 SER A C 1
ATOM 677 O O . SER A 1 84 ? 3.852 -0.044 26.618 1.00 57.12 84 SER A O 1
ATOM 679 N N . GLY A 1 85 ? 4.459 2.080 26.251 1.00 53.75 85 GLY A N 1
ATOM 680 C CA . GLY A 1 85 ? 5.804 1.770 25.743 1.00 53.75 85 GLY A CA 1
ATOM 681 C C . GLY A 1 85 ? 5.845 1.092 24.362 1.00 53.75 85 GLY A C 1
ATOM 682 O O . GLY A 1 85 ? 6.890 0.579 23.963 1.00 53.75 85 GLY A O 1
ATOM 683 N N . PHE A 1 86 ? 4.734 1.080 23.613 1.00 58.06 86 PHE A N 1
ATOM 684 C CA . PHE A 1 86 ? 4.601 0.337 22.345 1.00 58.06 86 PHE A CA 1
ATOM 685 C C . PHE A 1 86 ? 4.777 1.186 21.080 1.00 58.06 86 PHE A C 1
ATOM 687 O O . PHE A 1 86 ? 4.530 0.687 19.980 1.00 58.06 86 PHE A O 1
ATOM 694 N N . ARG A 1 87 ? 5.226 2.443 21.188 1.00 66.31 87 ARG A N 1
ATOM 695 C CA . ARG A 1 87 ? 5.492 3.279 20.008 1.00 66.31 87 ARG A CA 1
ATOM 696 C C . ARG A 1 87 ? 6.527 2.595 19.108 1.00 66.31 87 ARG A C 1
ATOM 698 O O . ARG A 1 87 ? 7.671 2.376 19.507 1.00 66.31 87 ARG A O 1
ATOM 705 N N . VAL A 1 88 ? 6.120 2.231 17.893 1.00 72.12 88 VAL A N 1
ATOM 706 C CA . VAL A 1 88 ? 6.997 1.545 16.939 1.00 72.12 88 VAL A CA 1
ATOM 707 C C . VAL A 1 88 ? 7.702 2.584 16.083 1.00 72.12 88 VAL A C 1
ATOM 709 O O . VAL A 1 88 ? 7.099 3.182 15.200 1.00 72.12 88 VAL A O 1
ATOM 712 N N . ASP A 1 89 ? 8.998 2.772 16.315 1.00 79.25 89 ASP A N 1
ATOM 713 C CA . ASP A 1 89 ? 9.831 3.581 15.431 1.00 79.25 89 ASP A CA 1
ATOM 714 C C . ASP A 1 89 ? 10.317 2.743 14.239 1.00 79.25 89 ASP A C 1
ATOM 716 O O . ASP A 1 89 ? 11.235 1.921 14.353 1.00 79.25 89 ASP A O 1
ATOM 720 N N . PHE A 1 90 ? 9.704 2.966 13.074 1.00 83.62 90 PHE A N 1
ATOM 721 C CA . PHE A 1 90 ? 10.047 2.291 11.821 1.00 83.62 90 PHE A CA 1
ATOM 722 C C . PHE A 1 90 ? 11.361 2.767 11.179 1.00 83.62 90 PHE A C 1
ATOM 724 O O . PHE A 1 90 ? 11.772 2.192 10.167 1.00 83.62 90 PHE A O 1
ATOM 731 N N . SER A 1 91 ? 12.036 3.777 11.738 1.00 83.19 91 SER A N 1
ATOM 732 C CA . SER A 1 91 ? 13.364 4.214 11.291 1.00 83.19 91 SER A CA 1
ATOM 733 C C . SER A 1 91 ? 14.488 3.300 11.801 1.00 83.19 91 SER A C 1
ATOM 735 O O . SER A 1 91 ? 15.505 3.129 11.123 1.00 83.19 91 SER A O 1
ATOM 737 N N . THR A 1 92 ? 14.278 2.646 12.949 1.00 86.50 92 THR A N 1
ATOM 738 C CA . THR A 1 92 ? 15.229 1.701 13.554 1.00 86.50 92 THR A CA 1
ATOM 739 C C . THR A 1 92 ? 15.348 0.407 12.745 1.00 86.50 92 THR A C 1
ATOM 741 O O . THR A 1 92 ? 14.428 0.018 12.022 1.00 86.50 92 THR A O 1
ATOM 744 N N . GLN A 1 93 ? 16.463 -0.324 12.879 1.00 86.12 93 GLN A N 1
ATOM 745 C CA . GLN A 1 93 ? 16.629 -1.610 12.181 1.00 86.12 93 GLN A CA 1
ATOM 746 C C . GLN A 1 93 ? 15.530 -2.622 12.538 1.00 86.12 93 GLN A C 1
ATOM 748 O O . GLN A 1 93 ? 15.005 -3.304 11.655 1.00 86.12 93 GLN A O 1
ATOM 753 N N . ASP A 1 94 ? 15.153 -2.705 13.812 1.00 85.00 94 ASP A N 1
ATOM 754 C CA . ASP A 1 94 ? 14.105 -3.621 14.259 1.00 85.00 94 ASP A CA 1
ATOM 755 C C . ASP A 1 94 ? 12.716 -3.162 13.813 1.00 85.00 94 ASP A C 1
ATOM 757 O O . ASP A 1 94 ? 11.910 -3.986 13.371 1.00 85.00 94 ASP A O 1
ATOM 761 N N . GLY A 1 95 ? 12.459 -1.851 13.814 1.00 84.19 95 GLY A N 1
ATOM 762 C CA . GLY A 1 95 ? 11.275 -1.259 13.201 1.00 84.19 95 GLY A CA 1
ATOM 763 C C . GLY A 1 95 ? 11.152 -1.620 11.722 1.00 84.19 95 GLY A C 1
ATOM 764 O O . GLY A 1 95 ? 10.109 -2.118 11.297 1.00 84.19 95 GLY A O 1
ATOM 765 N N . LYS A 1 96 ? 12.232 -1.484 10.941 1.00 86.69 96 LYS A N 1
ATOM 766 C CA . LYS A 1 96 ? 12.263 -1.877 9.521 1.00 86.69 96 LYS A CA 1
ATOM 767 C C . LYS A 1 96 ? 11.974 -3.369 9.319 1.00 86.69 96 LYS A C 1
ATOM 769 O O . LYS A 1 96 ? 11.214 -3.723 8.418 1.00 86.69 96 LYS A O 1
ATOM 774 N N . LYS A 1 97 ? 12.516 -4.256 10.163 1.00 88.12 97 LYS A N 1
ATOM 775 C CA . LYS A 1 97 ? 12.216 -5.702 10.106 1.00 88.12 97 LYS A CA 1
ATOM 776 C C . LYS A 1 97 ? 10.743 -5.988 10.402 1.00 88.12 97 LYS A C 1
ATOM 778 O O . LYS A 1 97 ? 10.097 -6.723 9.656 1.00 88.12 97 LYS A O 1
ATOM 783 N N . ARG A 1 98 ? 10.186 -5.375 11.453 1.00 85.88 98 ARG A N 1
ATOM 784 C CA . ARG A 1 98 ? 8.756 -5.490 11.792 1.00 85.88 98 ARG A CA 1
ATOM 785 C C . ARG A 1 98 ? 7.877 -4.973 10.657 1.00 85.88 98 ARG A C 1
ATOM 787 O O . ARG A 1 98 ? 6.897 -5.624 10.301 1.00 85.88 98 ARG A O 1
ATOM 794 N N . LEU A 1 99 ? 8.262 -3.858 10.042 1.00 88.12 99 LEU A N 1
ATOM 795 C CA . LEU A 1 99 ? 7.567 -3.299 8.891 1.00 88.12 99 LEU A CA 1
ATOM 796 C C . LEU A 1 99 ? 7.583 -4.251 7.6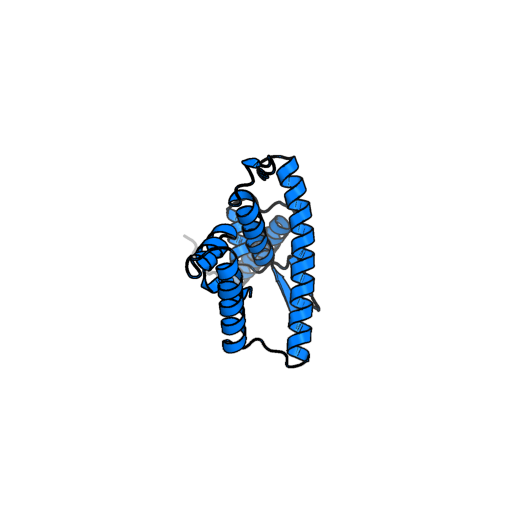94 1.00 88.12 99 LEU A C 1
ATOM 798 O O . LEU A 1 99 ? 6.551 -4.419 7.060 1.00 88.12 99 LEU A O 1
ATOM 802 N N . LYS A 1 100 ? 8.707 -4.920 7.408 1.00 88.88 100 LYS A N 1
ATOM 803 C CA . LYS A 1 100 ? 8.785 -5.931 6.340 1.00 88.88 100 LYS A CA 1
ATOM 804 C C . LYS A 1 100 ? 7.854 -7.117 6.575 1.00 88.88 100 LYS A C 1
ATOM 806 O O . LYS A 1 100 ? 7.220 -7.604 5.642 1.00 88.88 100 LYS A O 1
ATOM 811 N N . ILE A 1 101 ? 7.723 -7.554 7.824 1.00 90.06 101 ILE A N 1
ATOM 812 C CA . ILE A 1 101 ? 6.753 -8.590 8.192 1.00 90.06 101 ILE A CA 1
ATOM 813 C C . ILE A 1 101 ? 5.324 -8.082 7.947 1.00 90.06 101 ILE A C 1
ATOM 815 O O . ILE A 1 101 ? 4.520 -8.782 7.330 1.00 90.06 101 ILE A O 1
ATOM 819 N N . LYS A 1 102 ? 5.012 -6.851 8.373 1.00 89.81 102 LYS A N 1
ATOM 820 C CA . LYS A 1 102 ? 3.701 -6.221 8.142 1.00 89.81 102 LYS A CA 1
ATOM 821 C C . LYS A 1 102 ? 3.398 -6.026 6.655 1.00 89.81 102 LYS A C 1
ATOM 823 O O . LYS A 1 102 ? 2.278 -6.300 6.251 1.00 89.81 102 LYS A O 1
ATOM 828 N N . GLU A 1 103 ? 4.379 -5.637 5.845 1.00 91.88 103 GLU A N 1
ATOM 829 C CA . GLU A 1 103 ? 4.266 -5.518 4.386 1.00 91.88 103 GLU A CA 1
ATOM 830 C C . GLU A 1 103 ? 3.854 -6.851 3.749 1.00 91.88 103 GLU A C 1
ATOM 832 O O . GLU A 1 103 ? 2.932 -6.880 2.938 1.00 91.88 103 GLU A O 1
ATOM 837 N N . LYS A 1 104 ? 4.461 -7.969 4.170 1.00 92.69 104 LYS A N 1
ATOM 838 C CA . LYS A 1 104 ? 4.083 -9.307 3.692 1.00 92.69 104 LYS A CA 1
ATOM 839 C C . LYS A 1 104 ? 2.645 -9.673 4.070 1.00 92.69 104 LYS A C 1
ATOM 841 O O . LYS A 1 104 ? 1.895 -10.153 3.223 1.00 92.69 104 LYS A O 1
ATOM 846 N N . TYR A 1 105 ? 2.252 -9.449 5.324 1.00 93.88 105 TYR A N 1
ATOM 847 C CA . TYR A 1 105 ? 0.875 -9.704 5.761 1.00 93.88 105 TYR A CA 1
ATOM 848 C C . TYR A 1 105 ? -0.133 -8.830 5.016 1.00 93.88 105 TYR A C 1
ATOM 850 O O . TYR A 1 105 ? -1.185 -9.312 4.607 1.00 93.88 105 TYR A O 1
ATOM 858 N N . LEU A 1 106 ? 0.209 -7.562 4.803 1.00 94.12 106 LEU A N 1
ATOM 859 C CA . LEU A 1 106 ? -0.617 -6.627 4.060 1.00 94.12 106 LEU A CA 1
ATOM 860 C C . LEU A 1 106 ? -0.790 -7.064 2.603 1.00 94.12 106 LEU A C 1
ATOM 862 O O . LEU A 1 106 ? -1.911 -7.048 2.108 1.00 94.12 106 LEU A O 1
ATOM 866 N N . LEU A 1 107 ? 0.279 -7.503 1.932 1.00 94.62 107 LEU A N 1
ATOM 867 C CA . LEU A 1 107 ? 0.188 -8.019 0.566 1.00 94.62 107 LEU A CA 1
ATOM 868 C C . LEU A 1 107 ? -0.763 -9.218 0.484 1.00 94.62 107 LEU A C 1
ATOM 870 O O . LEU A 1 107 ? -1.639 -9.238 -0.377 1.00 94.62 107 LEU A O 1
ATOM 874 N N . ASN A 1 108 ? -0.643 -10.177 1.407 1.00 95.94 108 ASN A N 1
ATOM 875 C CA . ASN A 1 108 ? -1.572 -11.306 1.480 1.00 95.94 108 ASN A CA 1
ATOM 876 C C . ASN A 1 108 ? -3.015 -10.833 1.677 1.00 95.94 108 ASN A C 1
ATOM 878 O O . ASN A 1 108 ? -3.914 -11.312 0.993 1.00 95.94 108 ASN A O 1
ATOM 882 N N . LYS A 1 109 ? -3.232 -9.844 2.550 1.00 95.12 109 LYS A N 1
ATOM 883 C CA . LYS A 1 109 ? -4.569 -9.300 2.788 1.00 95.12 109 LYS A CA 1
ATOM 884 C C . LYS A 1 109 ? -5.155 -8.621 1.550 1.00 95.12 109 LYS A C 1
ATOM 886 O O . LYS A 1 109 ? -6.331 -8.808 1.257 1.00 95.12 109 LYS A O 1
ATOM 891 N N . LEU A 1 110 ? -4.346 -7.871 0.801 1.00 94.88 110 LEU A N 1
ATOM 892 C CA . LEU A 1 110 ? -4.766 -7.272 -0.470 1.00 94.88 110 LEU A CA 1
ATOM 893 C C . LEU A 1 110 ? -5.132 -8.352 -1.497 1.00 94.88 110 LEU A C 1
ATOM 895 O O . LEU A 1 110 ? -6.128 -8.207 -2.203 1.00 94.88 110 LEU A O 1
ATOM 899 N N . ILE A 1 111 ? -4.370 -9.451 -1.547 1.00 94.94 111 ILE A N 1
ATOM 900 C CA . ILE A 1 111 ? -4.670 -10.603 -2.409 1.00 94.94 111 ILE A CA 1
ATOM 901 C C . ILE A 1 111 ? -6.018 -11.221 -2.035 1.00 94.94 111 ILE A C 1
ATOM 903 O O . ILE A 1 111 ? -6.870 -11.395 -2.904 1.00 94.94 111 ILE A O 1
ATOM 907 N N . GLU A 1 112 ? -6.229 -11.512 -0.752 1.00 95.25 112 GLU A N 1
ATOM 908 C CA . GLU A 1 112 ? -7.493 -12.051 -0.242 1.00 95.25 112 GLU A CA 1
ATOM 909 C C . GLU A 1 112 ? -8.676 -11.141 -0.583 1.00 95.25 112 GLU A C 1
ATOM 911 O O . GLU A 1 112 ? -9.667 -11.609 -1.143 1.00 95.25 112 GLU A O 1
ATOM 916 N N . ASN A 1 113 ? -8.561 -9.839 -0.306 1.00 93.88 113 ASN A N 1
ATOM 917 C CA . ASN A 1 113 ? -9.618 -8.868 -0.581 1.00 93.88 113 ASN A CA 1
ATOM 918 C C . ASN A 1 113 ? -9.955 -8.818 -2.074 1.00 93.88 113 ASN A C 1
ATOM 920 O O . ASN A 1 113 ? -11.123 -8.910 -2.444 1.00 93.88 113 ASN A O 1
ATOM 924 N N . ARG A 1 114 ? -8.944 -8.775 -2.948 1.00 94.44 114 ARG A N 1
ATOM 925 C CA . ARG A 1 114 ? -9.167 -8.757 -4.398 1.00 94.44 114 ARG A CA 1
ATOM 926 C C . ARG A 1 114 ? -9.834 -10.044 -4.891 1.00 94.44 114 ARG A C 1
ATOM 928 O O . ARG A 1 114 ? -10.680 -9.991 -5.780 1.00 94.44 114 ARG A O 1
ATOM 935 N N . ILE A 1 115 ? -9.503 -11.200 -4.312 1.00 94.19 115 ILE A N 1
ATOM 936 C CA . ILE A 1 115 ? -10.195 -12.465 -4.610 1.00 94.19 115 ILE A CA 1
ATOM 937 C C . ILE A 1 115 ? -11.666 -12.390 -4.179 1.00 94.19 115 ILE A C 1
ATOM 939 O O . ILE A 1 115 ? -12.541 -12.797 -4.945 1.00 94.19 115 ILE A O 1
ATOM 943 N N . ILE A 1 116 ? -11.949 -11.852 -2.990 1.00 93.75 116 ILE A N 1
ATOM 944 C CA . ILE A 1 116 ? -13.319 -11.655 -2.497 1.00 93.75 116 ILE A CA 1
ATOM 945 C C . ILE A 1 116 ? -14.099 -10.733 -3.441 1.00 93.75 116 ILE A C 1
ATOM 947 O O . ILE A 1 116 ? -15.197 -11.100 -3.850 1.00 93.75 116 ILE A O 1
ATOM 951 N N . GLU A 1 117 ? -13.526 -9.602 -3.858 1.00 91.50 117 GLU A N 1
ATOM 952 C CA . GLU A 1 117 ? -14.141 -8.662 -4.809 1.00 91.50 117 GLU A CA 1
ATOM 953 C C . GLU A 1 117 ? -14.489 -9.331 -6.147 1.00 91.50 117 GLU A C 1
ATOM 955 O O . GLU A 1 117 ? -15.590 -9.158 -6.674 1.00 91.50 117 GLU A O 1
ATOM 960 N N . ILE A 1 118 ? -13.573 -10.138 -6.695 1.00 92.12 118 ILE A N 1
ATOM 961 C CA . ILE A 1 118 ? -13.799 -10.885 -7.941 1.00 92.12 118 ILE A CA 1
ATOM 962 C C . ILE A 1 118 ? -14.957 -11.878 -7.772 1.00 92.12 118 ILE A C 1
ATOM 964 O O . ILE A 1 118 ? -15.826 -11.980 -8.643 1.00 92.12 118 ILE A O 1
AT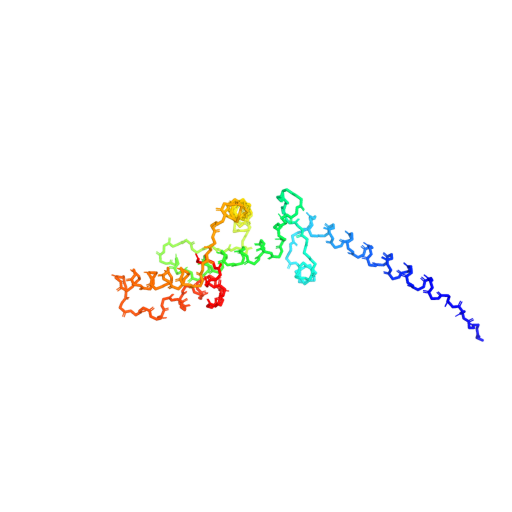OM 968 N N . LEU A 1 119 ? -14.987 -12.617 -6.659 1.00 93.62 119 LEU A N 1
ATOM 969 C CA . LEU A 1 119 ? -16.039 -13.597 -6.377 1.00 93.62 119 LEU A CA 1
ATOM 970 C C . LEU A 1 119 ? -17.394 -12.935 -6.105 1.00 93.62 119 LEU A C 1
ATOM 972 O O . LEU A 1 119 ? -18.414 -13.463 -6.550 1.00 93.62 119 LEU A O 1
ATOM 976 N N . ALA A 1 120 ? -17.406 -11.796 -5.412 1.00 93.25 120 ALA A N 1
ATOM 977 C CA . ALA A 1 120 ? -18.597 -10.998 -5.145 1.00 93.25 120 ALA A CA 1
ATOM 978 C C . ALA A 1 120 ? -19.222 -10.510 -6.457 1.00 93.25 120 ALA A C 1
ATOM 980 O O . ALA A 1 120 ? -20.373 -10.847 -6.737 1.00 93.25 120 ALA A O 1
ATOM 981 N N . LYS A 1 121 ? -18.428 -9.869 -7.330 1.00 91.25 121 LYS A N 1
ATOM 982 C CA . LYS A 1 121 ? -18.877 -9.440 -8.666 1.00 91.25 121 LYS A CA 1
ATOM 983 C C . LYS A 1 121 ? -19.406 -10.601 -9.499 1.00 91.25 121 LYS A C 1
ATOM 985 O O . LYS A 1 121 ? -20.471 -10.503 -10.097 1.00 91.25 121 LYS A O 1
ATOM 990 N N . LYS A 1 122 ? -18.709 -11.742 -9.494 1.00 92.19 122 LYS A N 1
ATOM 991 C CA . LYS A 1 122 ? -19.157 -12.947 -10.213 1.00 92.19 122 LYS A CA 1
ATOM 992 C C . LYS A 1 122 ? -20.512 -13.469 -9.715 1.00 92.19 122 LYS A C 1
ATOM 994 O O . LYS A 1 122 ? -21.229 -14.110 -10.477 1.00 92.19 122 LYS A O 1
ATOM 999 N N . ARG A 1 123 ? -20.850 -13.227 -8.448 1.00 94.62 123 ARG A N 1
ATOM 1000 C CA . ARG A 1 123 ? -22.119 -13.622 -7.820 1.00 94.62 123 ARG A CA 1
ATOM 1001 C C . ARG A 1 123 ? -23.176 -12.512 -7.831 1.00 94.62 123 ARG A C 1
ATOM 1003 O O . ARG A 1 123 ? -24.238 -12.720 -7.257 1.00 94.62 123 ARG A O 1
ATOM 1010 N N . GLY A 1 124 ? -22.901 -11.366 -8.456 1.00 91.94 124 GLY A N 1
ATOM 1011 C CA . GLY A 1 124 ? -23.812 -10.218 -8.470 1.00 91.94 124 GLY A CA 1
ATOM 1012 C C . GLY A 1 124 ? -23.962 -9.529 -7.111 1.00 91.94 124 GLY A C 1
ATOM 1013 O O . GLY A 1 124 ? -24.980 -8.894 -6.861 1.00 91.94 124 GLY A O 1
ATOM 1014 N N . VAL A 1 125 ? -22.982 -9.683 -6.215 1.00 90.50 125 VAL A N 1
ATOM 1015 C CA . VAL A 1 125 ? -22.926 -8.947 -4.947 1.00 90.50 125 VAL A CA 1
ATOM 1016 C C . VAL A 1 125 ? -22.180 -7.640 -5.197 1.00 90.50 125 VAL A C 1
ATOM 1018 O O . VAL A 1 125 ? -20.987 -7.659 -5.503 1.00 90.50 125 VAL A O 1
ATOM 1021 N N . GLU A 1 126 ? -22.880 -6.518 -5.054 1.00 85.44 126 GLU A N 1
ATOM 1022 C CA . GLU A 1 126 ? -22.336 -5.173 -5.239 1.00 85.44 126 GLU A CA 1
ATOM 1023 C C . GLU A 1 126 ? -22.618 -4.311 -4.005 1.00 85.44 126 GLU A C 1
ATOM 1025 O O . GLU A 1 126 ? -23.703 -4.371 -3.423 1.00 85.44 126 GLU A O 1
ATOM 1030 N N . ALA A 1 127 ? -21.630 -3.514 -3.599 1.00 82.75 127 ALA A N 1
ATOM 1031 C CA . ALA A 1 127 ? -21.821 -2.492 -2.581 1.00 82.75 127 ALA A CA 1
ATOM 1032 C C . ALA A 1 127 ? -22.462 -1.270 -3.246 1.00 82.75 127 ALA A C 1
ATOM 1034 O O . ALA A 1 127 ? -21.898 -0.705 -4.181 1.00 82.75 127 ALA A O 1
ATOM 1035 N N . THR A 1 128 ? -23.650 -0.882 -2.785 1.00 86.19 128 THR A N 1
ATOM 1036 C CA . THR A 1 128 ? -24.318 0.337 -3.259 1.00 86.19 128 THR A CA 1
ATOM 1037 C C . THR A 1 128 ? -23.958 1.516 -2.364 1.00 86.19 128 THR A C 1
ATOM 1039 O O . THR A 1 128 ? -23.682 1.326 -1.178 1.00 86.19 128 THR A O 1
ATOM 1042 N N . ASP A 1 129 ? -24.048 2.739 -2.888 1.00 83.94 129 ASP A N 1
ATOM 1043 C CA . ASP A 1 129 ? -23.838 3.961 -2.097 1.00 83.94 129 ASP A CA 1
ATOM 1044 C C . ASP A 1 129 ? -24.736 4.006 -0.851 1.00 83.94 129 ASP A C 1
ATOM 1046 O O . ASP A 1 129 ? -24.326 4.496 0.203 1.00 83.94 129 ASP A O 1
ATOM 1050 N N . ALA A 1 130 ? -25.949 3.453 -0.948 1.00 83.75 130 ALA A N 1
ATOM 1051 C CA . ALA A 1 130 ? -26.867 3.327 0.177 1.00 83.75 130 ALA A CA 1
ATOM 1052 C C . ALA A 1 130 ? -26.325 2.371 1.252 1.00 83.75 130 ALA A C 1
ATOM 1054 O O . ALA A 1 130 ? -26.343 2.714 2.431 1.00 83.75 130 ALA A O 1
ATOM 1055 N N . THR A 1 131 ? -25.795 1.206 0.861 1.00 83.19 131 THR A N 1
ATOM 1056 C CA . THR A 1 131 ? -25.189 0.232 1.787 1.00 83.19 131 THR A CA 1
ATOM 1057 C C . THR A 1 131 ? -23.950 0.807 2.473 1.00 83.19 131 THR A C 1
ATOM 1059 O O . THR A 1 131 ? -23.811 0.684 3.686 1.00 83.19 131 THR A O 1
ATOM 1062 N N . VAL A 1 132 ? -23.081 1.488 1.718 1.00 83.44 132 VAL A N 1
ATOM 1063 C CA . VAL A 1 132 ? -21.875 2.137 2.260 1.00 83.44 132 VAL A CA 1
ATOM 1064 C C . VAL A 1 132 ? -22.256 3.247 3.240 1.00 83.44 132 VAL A C 1
ATOM 1066 O O . VAL A 1 132 ? -21.706 3.334 4.335 1.00 83.44 132 VAL A O 1
ATOM 1069 N N . SER A 1 133 ? -23.244 4.073 2.886 1.00 81.81 133 SER A N 1
ATOM 1070 C CA . SER A 1 133 ? -23.726 5.146 3.763 1.00 81.81 133 SER A CA 1
ATOM 1071 C C . SER A 1 133 ? -24.324 4.596 5.060 1.00 81.81 133 SER A C 1
ATOM 1073 O O . SER A 1 133 ? -24.024 5.119 6.130 1.00 81.81 133 SER A O 1
ATOM 1075 N N . GLN A 1 134 ? -25.092 3.504 4.983 1.00 84.00 134 GLN A N 1
ATOM 1076 C CA . GLN A 1 134 ? -25.645 2.819 6.155 1.00 84.00 134 GLN A CA 1
ATOM 1077 C C . GLN A 1 134 ? -24.555 2.251 7.070 1.00 84.00 134 GLN A C 1
ATOM 1079 O O . GLN A 1 134 ? -24.650 2.396 8.287 1.00 84.00 134 GLN A O 1
ATOM 1084 N N . GLU A 1 135 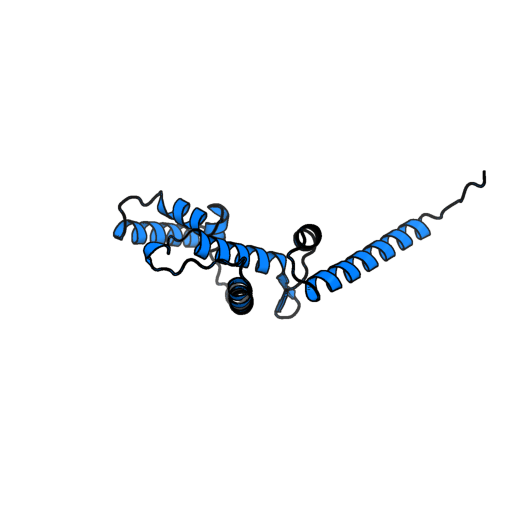? -23.502 1.637 6.521 1.00 81.19 135 GLU A N 1
ATOM 1085 C CA . GLU A 1 135 ? -22.411 1.110 7.349 1.00 81.19 135 GLU A CA 1
ATOM 1086 C C . GLU A 1 135 ? -21.588 2.244 7.979 1.00 81.19 135 GLU A C 1
ATOM 1088 O O . GLU A 1 135 ? -21.225 2.160 9.150 1.00 81.19 135 GLU A O 1
ATOM 1093 N N . ILE A 1 136 ? -21.375 3.358 7.269 1.00 79.25 136 ILE A N 1
ATOM 1094 C CA . ILE A 1 136 ? -20.751 4.561 7.843 1.00 79.25 136 ILE A CA 1
ATOM 1095 C C . ILE A 1 136 ? -21.599 5.127 8.990 1.00 79.25 136 ILE A C 1
ATOM 1097 O O . ILE A 1 136 ? -21.057 5.471 10.041 1.00 79.25 136 ILE A O 1
ATOM 1101 N N . GLU A 1 137 ? -22.917 5.234 8.818 1.00 77.94 137 GLU A N 1
ATOM 1102 C CA . GLU A 1 137 ? -23.828 5.681 9.878 1.00 77.94 137 GLU A CA 1
ATOM 1103 C C . GLU A 1 137 ? -23.811 4.732 11.075 1.00 77.94 137 GLU A C 1
ATOM 1105 O O . GLU A 1 137 ? -23.783 5.175 12.223 1.00 77.94 137 GLU A O 1
ATOM 1110 N N . LYS A 1 138 ? -23.738 3.425 10.824 1.00 78.62 138 LYS A N 1
ATOM 1111 C CA . LYS A 1 138 ? -23.602 2.415 11.868 1.00 78.62 138 LYS A CA 1
ATOM 1112 C C . LYS A 1 138 ? -22.285 2.558 12.626 1.00 78.62 138 LYS A C 1
ATOM 1114 O O . LYS A 1 138 ? -22.326 2.567 13.854 1.00 78.62 138 LYS A O 1
ATOM 1119 N N . ILE A 1 139 ? -21.156 2.752 11.938 1.00 72.94 139 ILE A N 1
ATOM 1120 C CA . ILE A 1 139 ? -19.853 3.036 12.563 1.00 72.94 139 ILE A CA 1
ATOM 1121 C C . ILE A 1 139 ? -19.954 4.280 13.456 1.00 72.94 139 ILE A C 1
ATOM 1123 O O . ILE A 1 139 ? -19.566 4.211 14.619 1.00 72.94 139 ILE A O 1
ATOM 1127 N N . LYS A 1 140 ? -20.554 5.376 12.966 1.00 69.75 140 LYS A N 1
ATOM 1128 C CA . LYS A 1 140 ? -20.796 6.588 13.771 1.00 69.75 140 LYS A CA 1
ATOM 1129 C C . LYS A 1 140 ? -21.669 6.306 14.998 1.00 69.75 140 LYS A C 1
ATOM 1131 O O . LYS A 1 140 ? -21.363 6.765 16.090 1.00 69.75 140 LYS A O 1
ATOM 1136 N N . SER A 1 141 ? -22.750 5.543 14.841 1.00 66.19 141 SER A N 1
ATOM 1137 C CA . SER A 1 141 ? -23.679 5.239 15.940 1.00 66.19 141 SER A CA 1
ATOM 1138 C C . SER A 1 141 ? -23.073 4.310 16.999 1.00 66.19 141 SER A C 1
ATOM 1140 O O . SER A 1 141 ? -23.329 4.468 18.190 1.00 66.19 141 SER A O 1
ATOM 1142 N N . GLN A 1 142 ? -22.227 3.360 16.586 1.00 64.12 142 GLN A N 1
ATOM 1143 C CA . GLN A 1 142 ? -21.500 2.478 17.496 1.00 64.12 142 GLN A CA 1
ATOM 1144 C C . GLN A 1 142 ? -20.396 3.234 18.229 1.00 64.12 142 GLN A C 1
ATOM 1146 O O . GLN A 1 142 ? -20.142 2.951 19.395 1.00 64.12 142 GLN A O 1
ATOM 1151 N N . SER A 1 143 ? -19.775 4.219 17.582 1.00 55.97 143 SER A N 1
ATOM 1152 C CA . SER A 1 143 ? -18.753 5.055 18.203 1.00 55.97 143 SER A CA 1
ATOM 1153 C C . SER A 1 143 ? -19.347 6.095 19.166 1.00 55.97 143 SER A C 1
ATOM 1155 O O . SER A 1 143 ? -18.777 6.336 20.229 1.00 55.97 143 SER A O 1
ATOM 1157 N N . GLN A 1 144 ? -20.564 6.588 18.899 1.00 49.72 144 GLN A N 1
ATOM 1158 C CA . GLN A 1 144 ? -21.350 7.409 19.834 1.00 49.72 144 GLN A CA 1
ATOM 1159 C C . GLN A 1 144 ? -21.641 6.718 21.179 1.00 49.72 144 GLN A C 1
ATOM 1161 O O . GLN A 1 144 ? -21.828 7.402 22.185 1.00 49.72 144 GLN A O 1
ATOM 1166 N N . LEU A 1 145 ? -21.649 5.378 21.229 1.00 44.34 145 LEU A N 1
ATOM 1167 C CA . LEU A 1 145 ? -21.756 4.619 22.484 1.00 44.34 145 LEU A CA 1
ATOM 1168 C C . LEU A 1 145 ? -20.454 4.643 23.307 1.00 44.34 145 LEU A C 1
ATOM 1170 O O . LEU A 1 145 ? -20.498 4.365 24.504 1.00 44.34 145 LEU A O 1
ATOM 1174 N N . PHE A 1 146 ? -19.317 4.990 22.689 1.00 43.53 146 PHE A N 1
ATOM 1175 C CA . PHE A 1 146 ? -18.006 5.084 23.336 1.00 43.53 146 PHE A CA 1
ATOM 1176 C C . PHE A 1 146 ? -17.545 6.529 23.589 1.00 43.53 146 PHE A C 1
ATOM 1178 O O . PHE A 1 146 ? -16.817 6.730 24.555 1.00 43.53 146 PHE A O 1
ATOM 1185 N N . ASN A 1 147 ? -17.978 7.529 22.805 1.00 43.38 147 ASN A N 1
ATOM 1186 C CA . ASN A 1 147 ? -17.768 8.965 23.064 1.00 43.38 147 ASN A CA 1
ATOM 1187 C C . ASN A 1 147 ? -18.856 9.827 22.381 1.00 43.38 147 ASN A C 1
ATOM 1189 O O . ASN A 1 147 ? -19.192 9.609 21.224 1.00 43.38 147 ASN A O 1
ATOM 1193 N N . GLN A 1 148 ? -19.377 10.849 23.069 1.00 44.72 148 GLN A N 1
ATOM 1194 C CA . GLN A 1 148 ? -20.568 11.644 22.693 1.00 44.72 148 GLN A CA 1
ATOM 1195 C C . GLN A 1 148 ? -20.468 12.523 21.412 1.00 44.72 148 GLN A C 1
ATOM 1197 O O . GLN A 1 148 ? -21.364 13.324 21.157 1.00 44.72 148 GLN A O 1
ATOM 1202 N N . GLU A 1 149 ? -19.445 12.383 20.562 1.00 48.97 149 GLU A N 1
ATOM 1203 C CA . GLU A 1 149 ? -19.182 13.279 19.415 1.00 48.97 149 GLU A CA 1
ATOM 1204 C C . GLU A 1 149 ? -19.042 12.513 18.081 1.00 48.97 149 GLU A C 1
ATOM 1206 O O . GLU A 1 149 ? -17.956 12.368 17.520 1.00 48.97 149 GLU A O 1
ATOM 1211 N N . GLY A 1 150 ? -20.163 12.025 17.541 1.00 49.81 150 GLY A N 1
ATOM 1212 C CA . GLY A 1 150 ? -20.210 11.166 16.341 1.00 49.81 150 GLY A CA 1
ATOM 1213 C C . GLY A 1 150 ? -19.745 11.785 15.008 1.00 49.81 150 GLY A C 1
ATOM 1214 O O . GLY A 1 150 ? -19.573 11.056 14.032 1.00 49.81 150 GLY A O 1
ATOM 1215 N N . GLU A 1 151 ? -19.522 13.101 14.925 1.00 51.31 151 GLU A N 1
ATOM 1216 C CA . GLU A 1 151 ? -18.938 13.745 13.731 1.00 51.31 151 GLU A CA 1
ATOM 1217 C C . GLU A 1 151 ? -17.404 13.816 13.782 1.00 51.31 151 GLU A C 1
ATOM 1219 O O . GLU A 1 151 ? -16.755 13.743 12.739 1.00 51.31 151 GLU A O 1
ATOM 1224 N N . GLY A 1 152 ? -16.809 13.861 14.979 1.00 59.50 152 GLY A N 1
ATOM 1225 C CA . GLY A 1 152 ? -15.356 13.924 15.148 1.00 59.50 152 GLY A CA 1
ATOM 1226 C C . GLY A 1 152 ? -14.644 12.590 14.907 1.00 59.50 152 GLY A C 1
ATOM 1227 O O . GLY A 1 152 ? -13.440 12.570 14.677 1.00 59.50 152 GLY A O 1
ATOM 1228 N N . GLU A 1 153 ? -15.359 11.463 14.946 1.00 67.38 153 GLU A N 1
ATOM 1229 C CA . GLU A 1 153 ? -14.758 10.125 14.881 1.00 67.38 153 GLU A CA 1
ATOM 1230 C C . GLU A 1 153 ? -14.259 9.746 13.484 1.00 67.38 153 GLU A C 1
ATOM 1232 O O . GLU A 1 153 ? -13.177 9.182 13.354 1.00 67.38 153 GLU A O 1
ATOM 1237 N N . LEU A 1 154 ? -15.006 10.083 12.426 1.00 68.25 154 LEU A N 1
ATOM 1238 C CA . LEU A 1 154 ? -14.542 9.835 11.056 1.00 68.25 154 LEU A CA 1
ATOM 1239 C C . LEU A 1 154 ? -13.288 10.646 10.745 1.00 68.25 154 LEU A C 1
ATOM 1241 O O . LEU A 1 154 ? -12.373 10.128 10.110 1.00 68.25 154 LEU A O 1
ATOM 1245 N N . GLU A 1 155 ? -13.239 11.886 11.226 1.00 73.69 155 GLU A N 1
ATOM 1246 C CA . GLU A 1 155 ? -12.077 12.759 11.088 1.00 73.69 155 GLU A CA 1
ATOM 1247 C C . GLU A 1 155 ? -10.889 12.202 11.887 1.00 73.69 155 GLU A C 1
ATOM 1249 O O . GLU A 1 155 ? -9.779 12.121 11.370 1.00 73.69 155 GLU A O 1
ATOM 1254 N N . LYS A 1 156 ? -11.123 11.707 13.110 1.00 72.88 156 LYS A N 1
ATOM 1255 C CA . LYS A 1 156 ? -10.103 11.016 13.916 1.00 72.88 156 LYS A CA 1
ATOM 1256 C C . LYS A 1 156 ? -9.598 9.741 13.234 1.00 72.88 156 LYS A C 1
ATOM 1258 O O . LYS A 1 156 ? -8.392 9.539 13.166 1.00 72.88 156 LYS A O 1
ATOM 1263 N N . LEU A 1 157 ? -10.476 8.896 12.689 1.00 74.69 157 LEU A N 1
ATOM 1264 C CA . LEU A 1 157 ? -10.088 7.686 11.952 1.00 74.69 157 LEU A CA 1
ATOM 1265 C C . LEU A 1 157 ? -9.294 8.036 10.688 1.00 74.69 157 LEU A C 1
ATOM 1267 O O . LEU A 1 157 ? -8.242 7.455 10.428 1.00 74.69 157 LEU A O 1
ATOM 1271 N N . SER A 1 158 ? -9.764 9.027 9.933 1.00 78.94 158 SER A N 1
ATOM 1272 C CA . SER A 1 158 ? -9.075 9.599 8.776 1.00 78.94 158 SER A CA 1
ATOM 1273 C C . SER A 1 158 ? -7.663 10.070 9.150 1.00 78.94 158 SER A C 1
ATOM 1275 O O . SER A 1 158 ? -6.697 9.671 8.497 1.00 78.94 158 SER A O 1
ATOM 1277 N N . GLN A 1 159 ? -7.510 10.807 10.253 1.00 79.62 159 GLN A N 1
ATOM 1278 C CA . GLN A 1 159 ? -6.215 11.256 10.772 1.00 79.62 159 GLN A CA 1
ATOM 1279 C C . GLN A 1 159 ? -5.323 10.095 11.236 1.00 79.62 159 GLN A C 1
ATOM 1281 O O . GL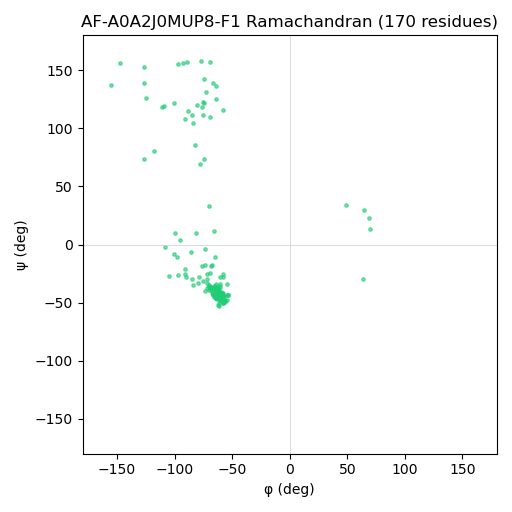N A 1 159 ? -4.137 10.067 10.906 1.00 79.62 159 GLN A O 1
ATOM 1286 N N . LEU A 1 160 ? -5.876 9.107 11.947 1.00 79.31 160 LEU A N 1
ATOM 1287 C CA . LEU A 1 160 ? -5.133 7.934 12.419 1.00 79.31 160 LEU A CA 1
ATOM 1288 C C . LEU A 1 160 ? -4.523 7.154 11.251 1.00 79.31 160 LEU A C 1
ATOM 1290 O O . LEU A 1 160 ? -3.333 6.852 11.269 1.00 79.31 160 LEU A O 1
ATOM 1294 N N . TYR A 1 161 ? -5.308 6.870 10.212 1.00 79.81 161 TYR A N 1
ATOM 1295 C CA . TYR A 1 161 ? -4.845 6.108 9.047 1.00 79.81 161 TYR A CA 1
ATOM 1296 C C . TYR A 1 161 ? -4.167 6.964 7.963 1.00 79.81 161 TYR A C 1
ATOM 1298 O O . TYR A 1 161 ? -3.629 6.414 6.995 1.00 79.81 161 TYR A O 1
ATOM 1306 N N . GLY A 1 162 ? -4.178 8.293 8.104 1.00 80.44 162 GLY A N 1
ATOM 1307 C CA . GLY A 1 162 ? -3.664 9.226 7.099 1.00 80.44 162 GLY A CA 1
ATOM 1308 C C . GLY A 1 162 ? -4.454 9.202 5.785 1.00 80.44 162 GLY A C 1
ATOM 1309 O O . GLY A 1 162 ? -3.877 9.413 4.718 1.00 80.44 162 GLY A O 1
ATOM 1310 N N . TRP A 1 163 ? -5.747 8.885 5.847 1.00 82.81 163 TRP A N 1
ATOM 1311 C CA . TRP A 1 163 ? -6.664 8.888 4.704 1.00 82.81 163 TRP A CA 1
ATOM 1312 C C . TRP A 1 163 ? -7.449 10.185 4.653 1.00 82.81 163 TRP A C 1
ATOM 1314 O O . TRP A 1 163 ? -7.679 10.799 5.683 1.00 82.81 163 TRP A O 1
ATOM 1324 N N . SER A 1 164 ? -7.929 10.574 3.479 1.00 82.50 164 SER A N 1
ATOM 1325 C CA . SER A 1 164 ? -9.024 11.544 3.373 1.00 82.50 164 SER A CA 1
ATOM 1326 C C . SER A 1 164 ? -10.375 10.888 3.694 1.00 82.50 164 SER A C 1
ATOM 1328 O O . SER A 1 164 ? -10.531 9.675 3.555 1.00 82.50 164 SER A O 1
ATOM 1330 N N . VAL A 1 165 ? -11.386 11.674 4.078 1.00 75.31 165 VAL A N 1
ATOM 1331 C CA . VAL A 1 165 ? -12.744 11.147 4.323 1.00 75.31 165 VAL A CA 1
ATOM 1332 C C . VAL A 1 165 ? -13.302 10.366 3.117 1.00 75.31 165 VAL A C 1
ATOM 1334 O O . VAL A 1 165 ? -13.831 9.279 3.337 1.00 75.31 165 VAL A O 1
ATOM 1337 N N . PRO A 1 166 ? -13.169 10.820 1.851 1.00 82.44 166 PRO A N 1
ATOM 1338 C CA . PRO A 1 166 ? -13.584 10.026 0.691 1.00 82.44 166 PRO A CA 1
ATOM 1339 C C . PRO A 1 166 ? -12.848 8.688 0.566 1.00 82.44 166 PRO A C 1
ATOM 1341 O O . PRO A 1 166 ? -13.479 7.677 0.276 1.00 82.44 166 PRO A O 1
ATOM 1344 N N . GLU A 1 167 ? -11.538 8.659 0.824 1.00 79.38 167 GLU A N 1
ATOM 1345 C CA . GLU A 1 167 ? -10.770 7.408 0.815 1.00 79.38 167 GLU A CA 1
ATOM 1346 C C . GLU A 1 167 ? -11.236 6.462 1.913 1.00 79.38 167 GLU A C 1
ATOM 1348 O O . GLU A 1 167 ? -11.304 5.264 1.683 1.00 79.38 167 GLU A O 1
ATOM 1353 N N . LEU A 1 168 ? -11.594 6.977 3.088 1.00 79.25 168 LEU A N 1
ATOM 1354 C CA . LEU A 1 168 ? -12.137 6.149 4.157 1.00 79.25 168 LEU A CA 1
ATOM 1355 C C . LEU A 1 168 ? -13.463 5.498 3.737 1.00 79.25 168 LEU A C 1
ATOM 1357 O O . LEU A 1 168 ? -13.659 4.321 4.018 1.00 79.25 168 LEU A O 1
ATOM 1361 N N . LYS A 1 169 ? -14.326 6.208 2.995 1.00 78.25 169 LYS A N 1
ATOM 1362 C CA . LYS A 1 169 ? -15.565 5.626 2.446 1.00 78.25 169 LYS A CA 1
ATOM 1363 C C . LYS A 1 169 ? -15.310 4.507 1.437 1.00 78.25 169 LYS A C 1
ATOM 1365 O O . LYS A 1 169 ? -16.080 3.565 1.396 1.00 78.25 169 LYS A O 1
ATOM 1370 N N . GLU A 1 170 ? -14.243 4.592 0.646 1.00 83.75 170 GLU A N 1
ATOM 1371 C CA . GLU A 1 170 ? -13.850 3.531 -0.299 1.00 83.75 170 GLU A CA 1
ATOM 1372 C C . GLU A 1 170 ? -13.371 2.252 0.419 1.00 83.75 170 GLU A C 1
ATOM 1374 O O . GLU A 1 170 ? -13.301 1.181 -0.179 1.00 83.75 170 GLU A O 1
ATOM 1379 N N . ARG A 1 171 ? -12.997 2.357 1.701 1.00 79.44 171 ARG A N 1
ATOM 1380 C CA . ARG A 1 171 ? -12.456 1.250 2.506 1.00 79.44 171 ARG A CA 1
ATOM 1381 C C . ARG A 1 171 ? -13.486 0.562 3.401 1.00 79.44 171 ARG A C 1
ATOM 1383 O O . ARG A 1 171 ? -13.136 -0.469 3.978 1.00 79.44 171 ARG A O 1
ATOM 1390 N N . VAL A 1 172 ? -14.680 1.142 3.537 1.00 74.56 172 VAL A N 1
ATOM 1391 C CA . VAL A 1 172 ? -15.828 0.618 4.301 1.00 74.56 172 VAL A CA 1
ATOM 1392 C C . VAL A 1 172 ? -16.730 -0.167 3.361 1.00 74.56 172 VAL A C 1
ATOM 1394 O O . VAL A 1 172 ? -17.046 -1.324 3.711 1.00 74.56 172 VAL A O 1
#

Solvent-accessible surface area (backbone atoms only — not comparable to full-atom values): 9895 Å² total; per-residue (Å²): 136,85,84,77,84,76,55,70,68,58,56,52,51,51,51,52,52,52,49,52,51,50,53,53,54,51,48,52,47,63,78,73,42,77,74,81,47,70,69,54,46,56,50,38,68,77,41,83,51,64,70,42,70,49,91,81,80,48,64,43,30,45,47,58,53,50,55,53,47,47,24,54,47,35,33,49,65,62,44,84,31,68,92,72,73,63,60,62,56,58,88,42,74,68,27,42,53,53,48,53,54,49,49,54,53,48,51,52,50,52,52,52,50,52,52,49,52,53,52,30,53,76,69,72,52,74,91,45,74,67,57,47,50,50,52,53,51,46,53,32,57,61,44,36,76,77,45,92,52,51,76,57,49,59,56,49,51,18,61,30,36,68,42,52,68,70,56,51,60,77,74,104